Protein AF-A0A0B8NVJ1-F1 (afdb_monomer)

Secondary structure (DSSP, 8-state):
-BS-THHHHHHHHHHHHHHBTTHHHHHHH-PPP-BPTTHHHHHHHHHHHHHHHHHHTT-BTT----EEEEE--SSSPPEEEEES--SS-HHHHHHHHHHHHSSHHHHHHHHTSPPS---

Nearest PDB structures (foldseek):
  2imh-assembly3_B  TM=8.713E-01  e=1.378E-04  Ruegeria pomeroyi
  2imh-assembly3_A  TM=9.256E-01  e=5.504E-04  Ruegeria pomeroyi
  3r0a-assembly1_A  TM=1.999E-01  e=4.472E+00  Methanosarcina mazei

Radius of gyration: 16.22 Å; Cα contacts (8 Å, |Δi|>4): 149; chains: 1; bounding box: 43×33×41 Å

Sequence (119 aa):
MLATPEVLSAFYNHFVKATTDNADEVIENGEQPSFVEGYEDTLPHSLIDALEAALSSGGDKRGTYSASLRIEYPNKAPIDIRVDWSEDQVIQDLRKVLSKVEGESFQSFLSGVPTSLKG

Organism: NCBI:txid1481914

InterPro domains:
  IPR010430 Protein of unknown function DUF1028 [PF06267] (3-90)
  IPR029055 Nucleophile aminohydrolases, N-terminal [G3DSA:3.60.20.10] (1-118)
  IPR029055 Nucleophile aminohydrolases, N-terminal [SSF56235] (1-115)

pLDDT: mean 91.96, std 9.77, range [42.81, 98.56]

Mean predicted aligned error: 4.57 Å

Foldseek 3Di:
DQPDPVLVVLLQLQLLVQFAPCSVCCSPVVDDGHGDPPVVVCVVVSNLVSNVSSVVVPGDPVDDFKDWDWADDPPFDIDTFIDHGDDHCRSVVRVVRVCVCVDPVNVVVRVPDDDPPPD

Solvent-accessible surface area (backbone atoms only — not comparable to full-atom values): 6853 Å² total; per-residue (Å²): 104,68,55,45,75,57,18,57,52,34,22,50,54,44,34,39,56,70,33,27,78,47,31,65,51,28,72,76,71,66,46,84,79,46,65,41,90,68,38,77,81,45,39,71,56,44,51,51,53,10,52,49,41,11,44,76,52,48,26,38,68,85,61,60,37,53,47,74,50,76,46,85,51,98,87,55,84,62,49,77,48,74,34,87,70,34,82,91,47,35,64,61,52,42,52,53,51,49,55,51,55,72,29,67,73,43,44,57,50,55,75,72,48,93,63,92,72,74,128

Structure (mmCIF, N/CA/C/O backbone):
data_AF-A0A0B8NVJ1-F1
#
_entry.id   AF-A0A0B8NVJ1-F1
#
loop_
_atom_site.group_PDB
_atom_site.id
_atom_site.type_symbol
_atom_site.label_atom_id
_atom_site.label_alt_id
_atom_site.label_comp_id
_atom_site.label_asym_id
_atom_site.label_entity_id
_atom_site.label_seq_id
_atom_site.pdbx_PDB_ins_code
_atom_site.Cartn_x
_atom_site.Cartn_y
_atom_site.Cartn_z
_atom_site.occupancy
_atom_site.B_iso_or_equiv
_atom_site.auth_seq_id
_atom_site.auth_comp_id
_atom_site.auth_asym_id
_atom_site.auth_atom_id
_atom_site.pdbx_PDB_model_num
ATOM 1 N N . MET A 1 1 ? -6.606 13.230 12.604 1.00 70.50 1 MET A N 1
ATOM 2 C CA . MET A 1 1 ? -7.043 12.588 13.869 1.00 70.50 1 MET A CA 1
ATOM 3 C C . MET A 1 1 ? -7.887 11.399 13.452 1.00 70.50 1 MET A C 1
ATOM 5 O O . MET A 1 1 ? -8.883 11.626 12.776 1.00 70.50 1 MET A O 1
ATOM 9 N N . LEU A 1 2 ? -7.476 10.168 13.781 1.00 82.88 2 LEU A N 1
ATOM 10 C CA . LEU A 1 2 ? -8.189 8.965 13.327 1.00 82.88 2 LEU A CA 1
ATOM 11 C C . LEU A 1 2 ? -9.636 8.962 13.826 1.00 82.88 2 LEU A C 1
ATOM 13 O O . LEU A 1 2 ? -9.902 9.406 14.950 1.00 82.88 2 LEU A O 1
ATOM 17 N N . ALA A 1 3 ? -10.552 8.483 12.982 1.00 82.38 3 ALA A N 1
ATOM 18 C CA . ALA A 1 3 ? -11.967 8.331 13.306 1.00 82.38 3 ALA A CA 1
ATOM 19 C C . ALA A 1 3 ? -12.148 7.492 14.566 1.00 82.38 3 ALA A C 1
ATOM 21 O O . ALA A 1 3 ? -12.785 7.942 15.526 1.00 82.38 3 ALA A O 1
ATOM 22 N N . THR A 1 4 ? -11.504 6.332 14.578 1.00 88.69 4 THR A N 1
ATOM 23 C CA . THR A 1 4 ? -11.620 5.340 15.636 1.00 88.69 4 THR A CA 1
ATOM 24 C C . THR A 1 4 ? -10.332 4.497 15.736 1.00 88.69 4 THR A C 1
ATOM 26 O O . THR A 1 4 ? -9.494 4.555 14.827 1.00 88.69 4 THR A O 1
ATOM 29 N N . PRO A 1 5 ? -10.126 3.730 16.825 1.00 88.25 5 PRO A N 1
ATOM 30 C CA . PRO A 1 5 ? -9.009 2.784 16.938 1.00 88.25 5 PRO A CA 1
ATOM 31 C C . PRO A 1 5 ? -9.010 1.701 15.847 1.00 88.25 5 PRO A C 1
ATOM 33 O O . PRO A 1 5 ? -7.942 1.264 15.418 1.00 88.25 5 PRO A O 1
ATOM 36 N N . GLU A 1 6 ? -10.190 1.321 15.351 1.00 93.38 6 GLU A N 1
ATOM 37 C CA . GLU A 1 6 ? -10.369 0.295 14.317 1.00 93.38 6 GLU A CA 1
ATOM 38 C C . GLU A 1 6 ? -9.683 0.670 13.000 1.00 93.38 6 GLU A C 1
ATOM 40 O O . GLU A 1 6 ? -9.299 -0.222 12.255 1.00 93.38 6 GLU A O 1
ATOM 45 N N . VAL A 1 7 ? -9.450 1.961 12.733 1.00 93.94 7 VAL A N 1
ATOM 46 C CA . VAL A 1 7 ? -8.689 2.418 11.557 1.00 93.94 7 VAL A CA 1
ATOM 47 C C . VAL A 1 7 ? -7.269 1.851 11.560 1.00 93.94 7 VAL A C 1
ATOM 49 O O . VAL A 1 7 ? -6.789 1.365 10.536 1.00 93.94 7 VAL A O 1
ATOM 52 N N . LEU A 1 8 ? -6.598 1.881 12.716 1.00 94.31 8 LEU A N 1
ATOM 53 C CA . LEU A 1 8 ? -5.239 1.357 12.838 1.00 94.31 8 LEU A CA 1
ATOM 54 C C . LEU A 1 8 ? -5.235 -0.172 12.785 1.00 94.31 8 LEU A C 1
ATOM 56 O O . LEU A 1 8 ? -4.390 -0.755 12.110 1.00 94.31 8 LEU A O 1
ATOM 60 N N . SER A 1 9 ? -6.197 -0.817 13.450 1.00 96.00 9 SER A N 1
ATOM 61 C CA . SER A 1 9 ? -6.342 -2.274 13.407 1.00 96.00 9 SER A CA 1
ATOM 62 C C . SER A 1 9 ? -6.652 -2.776 11.998 1.00 96.00 9 SER A C 1
ATOM 64 O O . SER A 1 9 ? -6.093 -3.782 11.584 1.00 96.00 9 SER A O 1
ATOM 66 N N . ALA A 1 10 ? -7.485 -2.073 11.229 1.00 97.56 10 ALA A N 1
ATOM 67 C CA . ALA A 1 10 ? -7.800 -2.433 9.851 1.00 97.56 10 ALA A CA 1
ATOM 68 C C . ALA A 1 10 ? -6.571 -2.338 8.943 1.00 97.56 10 ALA A C 1
ATOM 70 O O . ALA A 1 10 ? -6.299 -3.283 8.205 1.00 97.56 10 ALA A O 1
ATOM 71 N N . PHE A 1 11 ? -5.795 -1.252 9.056 1.00 97.69 11 PHE A N 1
ATOM 72 C CA . PHE A 1 11 ? -4.519 -1.118 8.352 1.00 97.69 11 PHE A CA 1
ATOM 73 C C . PHE A 1 11 ? -3.577 -2.282 8.686 1.00 97.69 11 PHE A C 1
ATOM 75 O O . PHE A 1 11 ? -3.114 -3.001 7.801 1.00 97.69 11 PHE A O 1
ATOM 82 N N . TYR A 1 12 ? -3.314 -2.473 9.980 1.00 97.56 12 TYR A N 1
ATOM 83 C CA . TYR A 1 12 ? -2.356 -3.454 10.476 1.00 97.56 12 TYR A CA 1
ATOM 84 C C . TYR A 1 12 ? -2.753 -4.883 10.095 1.00 97.56 12 TYR A C 1
ATOM 86 O O . TYR A 1 12 ? -1.953 -5.604 9.504 1.00 97.56 12 TYR A O 1
ATOM 94 N N . ASN A 1 13 ? -4.004 -5.267 10.354 1.00 98.00 13 ASN A N 1
ATOM 95 C CA . ASN A 1 13 ? -4.496 -6.612 10.072 1.00 98.00 13 ASN A CA 1
ATOM 96 C C . ASN A 1 13 ? -4.459 -6.922 8.577 1.00 98.00 13 ASN A C 1
ATOM 98 O O . ASN A 1 13 ? -4.120 -8.040 8.200 1.00 98.00 13 ASN A O 1
ATOM 102 N N . HIS A 1 14 ? -4.812 -5.955 7.725 1.00 98.38 14 HIS A N 1
ATOM 103 C CA . HIS A 1 14 ? -4.778 -6.156 6.281 1.00 98.38 14 HIS A CA 1
ATOM 104 C C . HIS A 1 14 ? -3.341 -6.348 5.785 1.00 98.38 14 HIS A C 1
ATOM 106 O O . HIS A 1 14 ? -3.070 -7.285 5.038 1.00 98.38 14 HIS A O 1
ATOM 112 N N . PHE A 1 15 ? -2.409 -5.513 6.254 1.00 98.31 15 PHE A N 1
ATOM 113 C CA . PHE A 1 15 ? -1.002 -5.609 5.879 1.00 98.31 15 PHE A CA 1
ATOM 114 C C . PHE A 1 15 ? -0.366 -6.932 6.325 1.00 98.31 15 PHE A C 1
ATOM 116 O O . PHE A 1 15 ? 0.259 -7.614 5.515 1.00 98.31 15 PHE A O 1
ATOM 123 N N . VAL A 1 16 ? -0.548 -7.319 7.591 1.00 98.19 16 VAL A N 1
ATOM 124 C CA . VAL A 1 16 ? 0.017 -8.564 8.134 1.00 98.19 16 VAL A CA 1
ATOM 125 C C . VAL A 1 16 ? -0.543 -9.774 7.384 1.00 98.19 16 VAL A C 1
ATOM 127 O O . VAL A 1 16 ? 0.222 -10.571 6.852 1.00 98.19 16 VAL A O 1
ATOM 130 N N . LYS A 1 17 ? -1.869 -9.861 7.213 1.00 98.19 17 LYS A N 1
ATOM 131 C CA . LYS A 1 17 ? -2.500 -10.968 6.470 1.00 98.19 17 LYS A CA 1
ATOM 132 C C . LYS A 1 17 ? -2.044 -11.077 5.019 1.00 98.19 17 LYS A C 1
ATOM 134 O O . LYS A 1 17 ? -2.015 -12.177 4.484 1.00 98.19 17 LYS A O 1
ATOM 139 N N . ALA A 1 18 ? -1.714 -9.957 4.382 1.00 97.81 18 ALA A N 1
ATOM 140 C CA . ALA A 1 18 ? -1.247 -9.951 3.003 1.00 97.81 18 ALA A CA 1
ATOM 141 C C . ALA A 1 18 ? 0.235 -10.333 2.856 1.00 97.81 18 ALA A C 1
ATOM 143 O O . ALA A 1 18 ? 0.654 -10.670 1.753 1.00 97.81 18 ALA A O 1
ATOM 144 N N . THR A 1 19 ? 1.035 -10.234 3.923 1.00 98.25 19 THR A N 1
ATOM 145 C CA . THR A 1 19 ? 2.503 -10.296 3.816 1.00 98.25 19 THR A CA 1
ATOM 146 C C . THR A 1 19 ? 3.157 -11.386 4.652 1.00 98.25 19 THR A C 1
ATOM 148 O O . THR A 1 19 ? 4.342 -11.631 4.448 1.00 98.25 19 THR A O 1
ATOM 151 N N . THR A 1 20 ? 2.439 -12.062 5.555 1.00 98.31 20 THR A N 1
ATOM 152 C CA . THR A 1 20 ? 3.024 -13.055 6.476 1.00 98.31 20 THR A CA 1
ATOM 153 C C . THR A 1 20 ? 2.306 -14.402 6.461 1.00 98.31 20 THR A C 1
ATOM 155 O O . THR A 1 20 ? 1.082 -14.435 6.350 1.00 98.31 20 THR A O 1
ATOM 158 N N . ASP A 1 21 ? 3.048 -15.487 6.691 1.00 97.94 21 ASP A N 1
ATOM 159 C CA . ASP A 1 21 ? 2.508 -16.851 6.833 1.00 97.94 21 ASP A CA 1
ATOM 160 C C . ASP A 1 21 ? 1.895 -17.127 8.221 1.00 97.94 21 ASP A C 1
ATOM 162 O O . ASP A 1 21 ? 1.046 -18.004 8.354 1.00 97.94 21 ASP A O 1
ATOM 166 N N . ASN A 1 22 ? 2.301 -16.380 9.254 1.00 97.94 22 ASN A N 1
ATOM 167 C CA . ASN A 1 22 ? 1.838 -16.515 10.646 1.00 97.94 22 ASN A CA 1
ATOM 168 C C . ASN A 1 22 ? 0.976 -15.318 11.087 1.00 97.94 22 ASN A C 1
ATOM 170 O O . ASN A 1 22 ? 1.156 -14.743 12.163 1.00 97.94 22 ASN A O 1
ATOM 174 N N . ALA A 1 23 ? 0.086 -14.870 10.200 1.00 97.94 23 ALA A N 1
ATOM 175 C CA . ALA A 1 23 ? -0.647 -13.623 10.385 1.00 97.94 23 ALA A CA 1
ATOM 176 C C . ALA A 1 23 ? -1.514 -13.610 11.652 1.00 97.94 23 ALA A C 1
ATOM 178 O O . ALA A 1 23 ? -1.577 -12.590 12.339 1.00 97.94 23 ALA A O 1
ATOM 179 N N . ASP A 1 24 ? -2.178 -14.725 11.958 1.00 97.69 24 ASP A N 1
ATOM 180 C CA . ASP A 1 24 ? -3.070 -14.816 13.112 1.00 97.69 24 ASP A CA 1
ATOM 181 C C . ASP A 1 24 ? -2.263 -14.761 14.419 1.00 97.69 24 ASP A C 1
ATOM 183 O O . ASP A 1 24 ? -2.605 -13.994 15.318 1.00 97.69 24 ASP A O 1
ATOM 187 N N . GLU A 1 25 ? -1.120 -15.446 14.497 1.00 98.12 25 GLU A N 1
ATOM 188 C CA . GLU A 1 25 ? -0.221 -15.390 15.654 1.00 98.12 25 GLU A CA 1
ATOM 189 C C . GLU A 1 25 ? 0.370 -13.989 15.861 1.00 98.12 25 GLU A C 1
ATOM 191 O O . GLU A 1 25 ? 0.478 -13.505 16.992 1.00 98.12 25 GLU A O 1
ATOM 196 N N . VAL A 1 26 ? 0.720 -13.299 14.776 1.00 97.88 26 VAL A N 1
ATOM 197 C CA . VAL A 1 26 ? 1.209 -11.915 14.830 1.00 97.88 26 VAL A CA 1
ATOM 198 C C . VAL A 1 26 ? 0.122 -10.977 15.358 1.00 97.88 26 VAL A C 1
ATOM 200 O O . VAL A 1 26 ? 0.391 -10.162 16.241 1.00 97.88 26 VAL A O 1
ATOM 203 N N . ILE A 1 27 ? -1.108 -11.101 14.854 1.00 97.12 27 ILE A N 1
ATOM 204 C CA . ILE A 1 27 ? -2.225 -10.219 15.216 1.00 97.12 27 ILE A CA 1
ATOM 205 C C . ILE A 1 27 ? -2.712 -10.475 16.646 1.00 97.12 27 ILE A C 1
ATOM 207 O O . ILE A 1 27 ? -2.984 -9.522 17.378 1.00 97.12 27 ILE A O 1
ATOM 211 N N . GLU A 1 28 ? -2.846 -11.737 17.045 1.00 96.62 28 GLU A N 1
ATOM 212 C CA . GLU A 1 28 ? -3.446 -12.116 18.328 1.00 96.62 28 GLU A CA 1
ATOM 213 C C . GLU A 1 28 ? -2.430 -12.112 19.473 1.00 96.62 28 GLU A C 1
ATOM 215 O O . GLU A 1 28 ? -2.748 -11.673 20.581 1.00 96.62 28 GLU A O 1
ATOM 220 N N . ASN A 1 29 ? -1.201 -12.563 19.203 1.00 96.31 29 ASN A N 1
ATOM 221 C CA . ASN A 1 29 ? -0.193 -12.822 20.233 1.00 96.31 29 ASN A CA 1
ATOM 222 C C . ASN A 1 2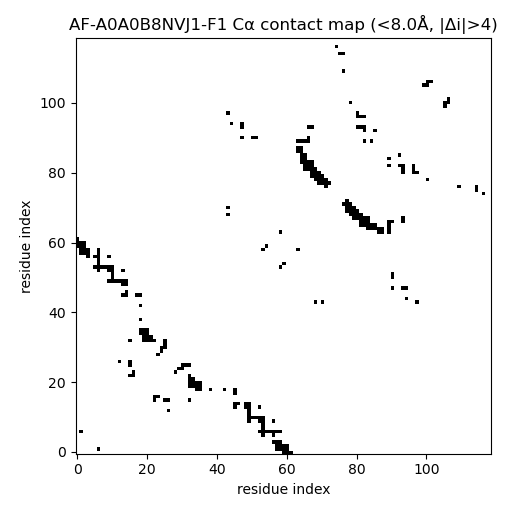9 ? 1.010 -11.868 20.161 1.00 96.31 29 ASN A C 1
ATOM 224 O O . ASN A 1 29 ? 1.854 -11.886 21.059 1.00 96.31 29 ASN A O 1
ATOM 228 N N . GLY A 1 30 ? 1.097 -11.018 19.131 1.00 94.31 30 GLY A N 1
ATOM 229 C CA . GLY A 1 30 ? 2.218 -10.092 18.950 1.00 94.31 30 GLY A CA 1
ATOM 230 C C . GLY A 1 30 ? 3.533 -10.798 18.616 1.00 94.31 30 GLY A C 1
ATOM 231 O O . GLY A 1 30 ? 4.604 -10.304 18.977 1.00 94.31 30 GLY A O 1
ATOM 232 N N . GLU A 1 31 ? 3.460 -11.969 17.979 1.00 97.62 31 GLU A N 1
ATOM 233 C CA . GLU A 1 31 ? 4.641 -12.713 17.547 1.00 97.62 31 GLU A CA 1
ATOM 234 C C . GLU A 1 31 ? 5.435 -11.974 16.460 1.00 97.62 31 GLU A C 1
ATOM 236 O O . GLU A 1 31 ? 4.969 -11.024 15.825 1.00 97.62 31 GLU A O 1
ATOM 241 N N . GLN A 1 32 ? 6.676 -12.414 16.240 1.00 97.38 32 GLN A N 1
ATOM 242 C CA . GLN A 1 32 ? 7.493 -11.881 15.159 1.00 97.38 32 GLN A CA 1
ATOM 243 C C . GLN A 1 32 ? 6.895 -12.295 13.799 1.00 97.38 32 GLN A C 1
ATOM 245 O O . GLN A 1 32 ? 6.628 -13.481 13.597 1.00 97.38 32 GLN A O 1
ATOM 250 N N . PRO A 1 33 ? 6.715 -11.360 12.847 1.00 97.31 33 PRO A N 1
ATOM 251 C CA . PRO A 1 33 ? 6.189 -11.690 11.527 1.00 97.31 33 PRO A CA 1
ATOM 252 C C . PRO A 1 33 ? 7.168 -12.553 10.725 1.00 97.31 33 PRO A C 1
ATOM 254 O O . PRO A 1 33 ? 8.347 -12.216 10.589 1.00 97.31 33 PRO A O 1
ATOM 257 N N . SER A 1 34 ? 6.654 -13.648 10.168 1.00 97.94 34 SER A N 1
ATOM 258 C CA . SER A 1 34 ? 7.303 -14.484 9.161 1.00 97.94 34 SER A CA 1
ATOM 259 C C . SER A 1 34 ? 6.755 -14.084 7.798 1.00 97.94 34 SER A C 1
ATOM 261 O O . SER A 1 34 ? 5.655 -14.491 7.428 1.00 97.94 34 SER A O 1
ATOM 263 N N . PHE A 1 35 ? 7.490 -13.237 7.078 1.00 97.31 35 PHE A N 1
ATOM 264 C CA . PHE A 1 35 ? 7.062 -12.744 5.772 1.00 97.31 35 PHE A CA 1
ATOM 265 C C . PHE A 1 35 ? 7.073 -13.851 4.714 1.00 97.31 35 PHE A C 1
ATOM 267 O O . PHE A 1 35 ? 8.005 -14.656 4.672 1.00 97.31 35 PHE A O 1
ATOM 274 N N . VAL A 1 36 ? 6.052 -13.857 3.857 1.00 96.94 36 VAL A N 1
ATOM 275 C CA . VAL A 1 36 ? 5.954 -14.767 2.709 1.00 96.94 36 VAL A CA 1
ATOM 276 C C . VAL A 1 36 ? 7.071 -14.439 1.720 1.00 96.94 36 VAL A C 1
ATOM 278 O O . VAL A 1 36 ? 7.393 -13.271 1.495 1.00 96.94 36 VAL A O 1
ATOM 281 N N . GLU A 1 37 ? 7.661 -15.458 1.100 1.00 96.00 37 GLU A N 1
ATOM 282 C CA . GLU A 1 37 ? 8.667 -15.261 0.056 1.00 96.00 37 GLU A CA 1
ATOM 283 C C . GLU A 1 37 ? 8.113 -14.401 -1.096 1.00 96.00 37 GLU A C 1
ATOM 285 O O . GLU A 1 37 ? 7.038 -14.673 -1.632 1.00 96.00 37 GLU A O 1
ATOM 290 N N . GLY A 1 38 ? 8.851 -13.356 -1.483 1.00 94.25 38 GLY A N 1
ATOM 291 C CA . GLY A 1 38 ? 8.472 -12.462 -2.581 1.00 94.25 38 GLY A CA 1
ATOM 292 C C . GLY A 1 38 ? 7.431 -11.400 -2.218 1.00 94.25 38 GLY A C 1
ATOM 293 O O . GLY A 1 38 ? 6.943 -10.708 -3.115 1.00 94.25 38 GLY A O 1
ATOM 294 N N . TYR A 1 39 ? 7.096 -11.217 -0.933 1.00 95.19 39 TYR A N 1
ATOM 295 C CA . TYR A 1 39 ? 6.175 -10.155 -0.503 1.00 95.19 39 TYR A CA 1
ATOM 296 C C . TYR A 1 39 ? 6.630 -8.754 -0.955 1.00 95.19 39 TYR A C 1
ATOM 298 O O . TYR A 1 39 ? 5.803 -7.856 -1.116 1.00 95.19 39 TYR A O 1
ATOM 306 N N . GLU A 1 40 ? 7.932 -8.547 -1.179 1.00 93.38 40 GLU A N 1
ATOM 307 C CA . GLU A 1 40 ? 8.514 -7.285 -1.637 1.00 93.38 40 GLU A CA 1
ATOM 308 C C . GLU A 1 40 ? 8.048 -6.881 -3.041 1.00 93.38 40 GLU A C 1
ATOM 310 O O . GLU A 1 40 ? 7.998 -5.685 -3.348 1.00 93.38 40 GLU A O 1
ATOM 315 N N . ASP A 1 41 ? 7.688 -7.848 -3.887 1.00 92.31 41 ASP A N 1
ATOM 316 C CA . ASP A 1 41 ? 7.194 -7.588 -5.24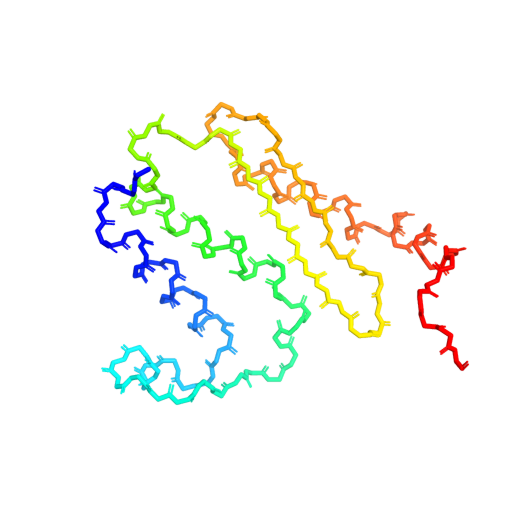2 1.00 92.31 41 ASP A CA 1
ATOM 317 C C . ASP A 1 41 ? 5.749 -7.077 -5.229 1.00 92.31 41 ASP A C 1
ATOM 319 O O . ASP A 1 41 ? 5.355 -6.284 -6.086 1.00 92.31 41 ASP A O 1
ATOM 323 N N . THR A 1 42 ? 4.969 -7.463 -4.217 1.00 95.19 42 THR A N 1
ATOM 324 C CA . THR A 1 42 ? 3.592 -6.994 -4.014 1.00 95.19 42 THR A CA 1
ATOM 325 C C . THR A 1 42 ? 3.483 -5.889 -2.968 1.00 95.19 42 THR A C 1
ATOM 327 O O . THR A 1 42 ? 2.414 -5.300 -2.821 1.00 95.19 42 THR A O 1
ATOM 330 N N . LEU A 1 43 ? 4.575 -5.549 -2.275 1.00 96.44 43 LEU A N 1
ATOM 331 C CA . LEU A 1 43 ? 4.593 -4.605 -1.156 1.00 96.44 43 LEU A CA 1
ATOM 332 C C . LEU A 1 43 ? 3.906 -3.258 -1.451 1.00 96.44 43 LEU A C 1
ATOM 334 O O . LEU A 1 43 ? 3.127 -2.811 -0.603 1.00 96.44 43 LEU A O 1
ATOM 338 N N . PRO A 1 44 ? 4.112 -2.602 -2.617 1.00 97.44 44 PRO A N 1
ATOM 339 C CA . PRO A 1 44 ? 3.408 -1.359 -2.926 1.00 97.44 44 PRO A CA 1
ATOM 340 C C . PRO A 1 44 ? 1.890 -1.536 -2.957 1.00 97.44 44 PRO A C 1
ATOM 342 O O . PRO A 1 44 ? 1.160 -0.707 -2.418 1.00 97.44 44 PRO A O 1
ATOM 345 N N . HIS A 1 45 ? 1.421 -2.639 -3.538 1.00 98.25 45 HIS A N 1
ATOM 346 C CA . HIS A 1 45 ? 0.005 -2.966 -3.633 1.00 98.25 45 HIS A CA 1
ATOM 347 C C . HIS A 1 45 ? -0.574 -3.299 -2.259 1.00 98.25 45 HIS A C 1
ATOM 349 O O . HIS A 1 45 ? -1.552 -2.675 -1.860 1.00 98.25 45 HIS A O 1
ATOM 355 N N . SER A 1 46 ? 0.082 -4.176 -1.492 1.00 98.25 46 SER A N 1
ATOM 356 C CA . SER A 1 46 ? -0.358 -4.565 -0.146 1.00 98.25 46 SER A CA 1
ATOM 357 C C . SER A 1 46 ? -0.464 -3.367 0.805 1.00 98.25 46 SER A C 1
ATOM 359 O O . SER A 1 46 ? -1.382 -3.299 1.621 1.00 98.25 46 SER A O 1
ATOM 361 N N . LEU A 1 47 ? 0.441 -2.387 0.692 1.00 98.50 47 LEU A N 1
ATOM 362 C CA . LEU A 1 47 ? 0.367 -1.149 1.472 1.00 98.50 47 LEU A CA 1
ATOM 363 C C . LEU A 1 47 ? -0.806 -0.260 1.046 1.00 98.50 47 LEU A C 1
ATOM 365 O O . LEU A 1 47 ? -1.476 0.305 1.910 1.00 98.50 47 LEU A O 1
ATOM 369 N N . ILE A 1 48 ? -1.084 -0.137 -0.256 1.00 98.44 48 ILE A N 1
ATOM 370 C CA . ILE A 1 48 ? -2.252 0.619 -0.732 1.00 98.44 48 ILE A CA 1
ATOM 371 C C . ILE A 1 48 ? -3.556 -0.075 -0.315 1.00 98.44 48 ILE A C 1
ATOM 373 O O . ILE A 1 48 ? -4.477 0.607 0.131 1.00 98.44 48 ILE A O 1
ATOM 377 N N . ASP A 1 49 ? -3.625 -1.405 -0.389 1.00 98.56 49 ASP A N 1
ATOM 378 C CA . ASP A 1 49 ? -4.786 -2.182 0.062 1.00 98.56 49 ASP A CA 1
ATOM 379 C C . ASP A 1 49 ? -5.024 -1.992 1.573 1.00 98.56 49 ASP A C 1
ATOM 381 O O . ASP A 1 49 ? -6.153 -1.766 2.015 1.00 98.56 49 ASP A O 1
ATOM 385 N N . ALA A 1 50 ? -3.955 -1.971 2.375 1.00 98.25 50 ALA A N 1
ATOM 386 C CA . ALA A 1 50 ? -4.041 -1.677 3.804 1.00 98.25 50 ALA A CA 1
ATOM 387 C C . ALA A 1 50 ? -4.512 -0.239 4.091 1.00 98.25 50 ALA A C 1
ATOM 389 O O . ALA A 1 50 ? -5.321 -0.023 5.000 1.00 98.25 50 ALA A O 1
ATOM 390 N N . LEU A 1 51 ? -4.056 0.753 3.316 1.00 97.19 51 LEU A N 1
ATOM 391 C CA . LEU A 1 51 ? -4.561 2.130 3.406 1.00 97.19 51 LEU A CA 1
ATOM 392 C C . LEU A 1 51 ? -6.057 2.200 3.069 1.00 97.19 51 LEU A C 1
ATOM 394 O O . LEU A 1 51 ? -6.811 2.880 3.765 1.00 97.19 51 LEU A O 1
ATOM 398 N N . GLU A 1 52 ? -6.501 1.480 2.041 1.00 97.38 52 GLU A N 1
ATOM 399 C CA . GLU A 1 52 ? -7.912 1.401 1.655 1.00 97.38 52 GLU A CA 1
ATOM 400 C C . GLU A 1 52 ? -8.776 0.777 2.756 1.00 97.38 52 GLU A C 1
ATOM 402 O O . GLU A 1 52 ? -9.844 1.309 3.083 1.00 97.38 52 GLU A O 1
ATOM 407 N N . ALA A 1 53 ? -8.296 -0.298 3.389 1.00 97.56 53 ALA A N 1
ATOM 408 C CA . ALA A 1 53 ? -8.959 -0.912 4.535 1.00 97.56 53 ALA A CA 1
ATOM 409 C C . ALA A 1 53 ? -9.098 0.079 5.704 1.00 97.56 53 ALA A C 1
ATOM 411 O O . ALA A 1 53 ? -10.179 0.221 6.277 1.00 97.56 53 ALA A O 1
ATOM 412 N N . ALA A 1 54 ? -8.037 0.831 6.007 1.00 95.75 54 ALA A N 1
ATOM 413 C CA . ALA A 1 54 ? -8.043 1.852 7.053 1.00 95.75 54 ALA A CA 1
ATOM 414 C C . ALA A 1 54 ? -9.068 2.969 6.783 1.00 95.75 54 ALA A C 1
ATOM 416 O O . ALA A 1 54 ? -9.821 3.368 7.678 1.00 95.75 54 ALA A O 1
ATOM 417 N N . LEU A 1 55 ? -9.128 3.468 5.542 1.00 94.00 55 LEU A N 1
ATOM 418 C CA . LEU A 1 55 ? -10.106 4.483 5.140 1.00 94.00 55 LEU A CA 1
ATOM 419 C C . LEU A 1 55 ? -11.539 3.951 5.210 1.00 94.00 55 LEU A C 1
ATOM 421 O O . LEU A 1 55 ? -12.424 4.652 5.699 1.00 94.00 55 LEU A O 1
ATOM 425 N N . SER A 1 56 ? -11.750 2.697 4.809 1.00 93.25 56 SER A N 1
ATOM 426 C CA . SER A 1 56 ? -13.054 2.026 4.884 1.00 93.25 56 SER A CA 1
ATOM 427 C C . SER A 1 56 ? -13.540 1.835 6.326 1.00 93.25 56 SER A C 1
ATOM 429 O O . SER A 1 56 ? -14.743 1.838 6.578 1.00 93.25 56 SER A O 1
ATOM 431 N N . SER A 1 57 ? -12.624 1.730 7.293 1.00 93.62 57 SER A N 1
ATOM 432 C CA . SER A 1 57 ? -12.934 1.702 8.732 1.00 93.62 57 SER A CA 1
ATOM 433 C C . SER A 1 57 ? -13.147 3.088 9.359 1.00 93.62 57 SER A C 1
ATOM 435 O O . SER A 1 57 ? -13.302 3.195 10.573 1.00 93.62 57 SER A O 1
ATOM 437 N N . GLY A 1 58 ? -13.178 4.151 8.552 1.00 89.94 58 GLY A N 1
ATOM 438 C CA . GLY A 1 58 ? -13.520 5.513 8.971 1.00 89.94 58 GLY A CA 1
ATOM 439 C C . GLY A 1 58 ? -12.426 6.549 8.711 1.00 89.94 58 GLY A C 1
ATOM 440 O O . GLY A 1 58 ? -12.723 7.741 8.714 1.00 8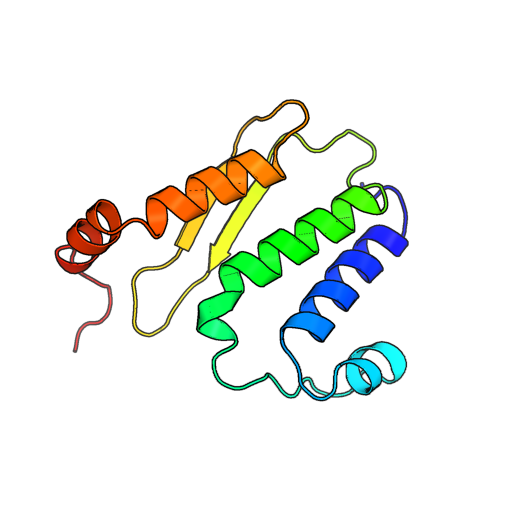9.94 58 GLY A O 1
ATOM 441 N N . GLY A 1 59 ? -11.181 6.124 8.466 1.00 88.12 59 GLY A N 1
ATOM 442 C CA . GLY A 1 59 ? -10.087 7.004 8.047 1.00 88.12 59 GLY A CA 1
ATOM 443 C C . GLY A 1 59 ? -9.793 8.184 8.988 1.00 88.12 59 GLY A C 1
ATOM 444 O O . GLY A 1 59 ? -9.846 8.067 10.218 1.00 88.12 59 GLY A O 1
ATOM 445 N N . ASP A 1 60 ? -9.432 9.336 8.408 1.00 86.00 60 ASP A N 1
ATOM 446 C CA . ASP A 1 60 ? -9.305 10.597 9.148 1.00 86.00 60 ASP A CA 1
ATOM 447 C C . ASP A 1 60 ? -10.676 11.270 9.303 1.00 86.00 60 ASP A C 1
ATOM 449 O O . ASP A 1 60 ? -11.421 11.429 8.336 1.00 86.00 60 ASP A O 1
ATOM 453 N N . LYS A 1 61 ? -10.981 11.755 10.514 1.00 82.50 61 LYS A N 1
ATOM 454 C CA . LYS A 1 61 ? -12.240 12.458 10.836 1.00 82.50 61 LYS A CA 1
ATOM 455 C C . LYS A 1 61 ? -12.544 13.658 9.937 1.00 82.50 61 LYS A C 1
ATOM 457 O O . LYS A 1 61 ? -13.684 14.109 9.904 1.00 82.50 61 LYS A O 1
ATOM 462 N N . ARG A 1 62 ? -11.533 14.232 9.287 1.00 84.38 62 ARG A N 1
ATOM 463 C CA . ARG A 1 62 ? -11.652 15.435 8.451 1.00 84.38 62 ARG A CA 1
ATOM 464 C C . ARG A 1 62 ? -11.841 15.125 6.963 1.00 84.38 62 ARG A C 1
ATOM 466 O O . ARG A 1 62 ? -11.966 16.068 6.182 1.00 84.38 62 ARG A O 1
ATOM 473 N N . GLY A 1 63 ? -11.848 13.847 6.588 1.00 85.12 63 GLY A N 1
ATOM 474 C CA . GLY A 1 63 ? -11.707 13.403 5.206 1.00 85.12 63 GLY A CA 1
ATOM 475 C C . GLY A 1 63 ? -10.237 13.265 4.802 1.00 85.12 63 GLY A C 1
ATOM 476 O O . GLY A 1 63 ? -9.349 13.897 5.384 1.00 85.12 63 GLY A O 1
ATOM 477 N N . THR A 1 64 ? -9.991 12.425 3.801 1.00 89.75 64 THR A N 1
ATOM 478 C CA . THR A 1 64 ? -8.650 12.130 3.288 1.00 89.75 64 THR A CA 1
ATOM 479 C C . THR A 1 64 ? -8.546 12.622 1.854 1.00 89.75 64 THR A C 1
ATOM 481 O O . THR A 1 64 ? -9.071 11.990 0.947 1.00 89.75 64 THR A O 1
ATOM 484 N N . TYR A 1 65 ? -7.831 13.731 1.663 1.00 94.31 65 TYR A N 1
ATOM 485 C CA . TYR A 1 65 ? -7.662 14.365 0.350 1.00 94.31 65 TYR A CA 1
ATOM 486 C C . TYR A 1 65 ? -6.291 14.108 -0.273 1.00 94.31 65 TYR A C 1
ATOM 488 O O . TYR A 1 65 ? -6.058 14.446 -1.425 1.00 94.31 65 TYR A O 1
ATOM 496 N N . SER A 1 66 ? -5.351 13.549 0.485 1.00 95.31 66 SER A N 1
ATOM 497 C CA . SER A 1 66 ? -3.997 13.294 0.009 1.00 95.31 66 SER A CA 1
ATOM 498 C C . SER A 1 66 ? -3.475 11.961 0.517 1.00 95.31 66 SER A C 1
ATOM 500 O O . SER A 1 66 ? -3.882 11.471 1.573 1.00 95.31 66 SER A O 1
ATOM 502 N N . ALA A 1 67 ? -2.575 11.365 -0.257 1.00 96.75 67 ALA A N 1
ATOM 503 C CA . ALA A 1 67 ? -1.885 10.140 0.106 1.00 96.75 67 ALA A CA 1
ATOM 504 C C . ALA A 1 67 ? -0.485 10.122 -0.505 1.00 96.75 67 ALA A C 1
ATOM 506 O O . ALA A 1 67 ? -0.234 10.703 -1.561 1.00 96.75 67 ALA A O 1
ATOM 507 N N . SER A 1 68 ? 0.436 9.434 0.156 1.00 97.69 68 SER A N 1
ATOM 508 C CA . SER A 1 68 ? 1.794 9.238 -0.336 1.00 97.69 68 SER A CA 1
ATOM 509 C C . SER A 1 68 ? 2.299 7.864 0.059 1.00 97.69 68 SER A C 1
ATOM 511 O O . SER A 1 68 ? 2.014 7.405 1.165 1.00 97.69 68 SER A O 1
ATOM 513 N N . LEU A 1 69 ? 3.094 7.253 -0.810 1.00 97.88 69 LEU A N 1
ATOM 514 C CA . LEU A 1 69 ? 3.757 5.983 -0.560 1.00 97.88 69 LEU A CA 1
ATOM 515 C C . LEU A 1 69 ? 5.225 6.111 -0.958 1.00 97.88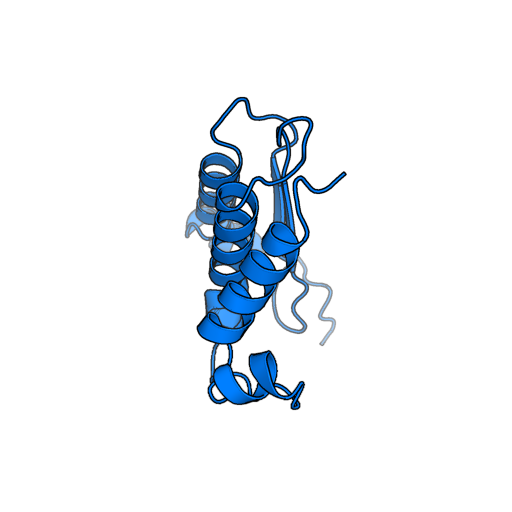 69 LEU A C 1
ATOM 517 O O . LEU A 1 69 ? 5.530 6.483 -2.091 1.00 97.88 69 LEU A O 1
ATOM 521 N N . ARG A 1 70 ? 6.115 5.772 -0.022 1.00 96.75 70 ARG A N 1
ATOM 522 C CA . ARG A 1 70 ? 7.554 5.707 -0.257 1.00 96.75 70 ARG A CA 1
ATOM 523 C C . ARG A 1 70 ? 8.091 4.344 0.156 1.00 96.75 70 ARG A C 1
ATOM 525 O O . ARG A 1 70 ? 7.880 3.930 1.293 1.00 96.75 70 ARG A O 1
ATOM 532 N N . ILE A 1 71 ? 8.783 3.673 -0.757 1.00 94.75 71 ILE A N 1
ATOM 533 C CA . ILE A 1 71 ? 9.414 2.372 -0.536 1.00 94.75 71 ILE A CA 1
ATOM 534 C C . ILE A 1 71 ? 10.844 2.444 -1.053 1.00 94.75 71 ILE A C 1
ATOM 536 O O . ILE A 1 71 ? 11.087 2.737 -2.225 1.00 94.75 71 ILE A O 1
ATOM 540 N N . GLU A 1 72 ? 11.780 2.168 -0.154 1.00 92.31 72 GLU A N 1
ATOM 541 C CA . GLU A 1 72 ? 13.202 2.090 -0.458 1.00 92.31 72 GLU A CA 1
ATOM 542 C C . GLU A 1 72 ? 13.580 0.644 -0.748 1.00 92.31 72 GLU A C 1
ATOM 544 O O . GLU A 1 72 ? 13.199 -0.265 -0.009 1.00 92.31 72 GLU A O 1
ATOM 549 N N . TYR A 1 73 ? 14.372 0.446 -1.796 1.00 87.12 73 TYR A N 1
ATOM 550 C CA . TYR A 1 73 ? 14.917 -0.858 -2.137 1.00 87.12 73 TYR A CA 1
ATOM 551 C C . TYR A 1 73 ? 16.441 -0.806 -2.111 1.00 87.12 73 TYR A C 1
ATOM 553 O O . TYR A 1 73 ? 17.032 0.186 -2.540 1.00 87.12 73 TYR A O 1
ATOM 561 N N . PRO A 1 74 ? 17.106 -1.885 -1.670 1.00 84.38 74 PRO A N 1
ATOM 562 C CA . PRO A 1 74 ? 18.558 -1.953 -1.723 1.00 84.38 74 PRO A CA 1
ATOM 563 C C . PRO A 1 74 ? 19.079 -2.101 -3.160 1.00 84.38 74 PRO A C 1
ATOM 565 O O . PRO A 1 74 ? 20.205 -1.706 -3.432 1.00 84.38 74 PRO A O 1
ATOM 568 N N . ASN A 1 75 ? 18.289 -2.676 -4.073 1.00 81.31 75 ASN A N 1
ATOM 569 C CA . ASN A 1 75 ? 18.737 -3.164 -5.383 1.00 81.31 75 ASN A CA 1
ATOM 570 C C . ASN A 1 75 ? 17.995 -2.562 -6.597 1.00 81.31 75 ASN A C 1
ATOM 572 O O . ASN A 1 75 ? 18.294 -2.942 -7.727 1.00 81.31 75 ASN A O 1
ATOM 576 N N . LYS A 1 76 ? 17.039 -1.644 -6.401 1.00 81.94 76 LYS A N 1
ATOM 577 C CA . LYS A 1 76 ? 16.303 -0.969 -7.487 1.00 81.94 76 LYS A CA 1
ATOM 578 C C . LYS A 1 76 ? 15.929 0.463 -7.107 1.00 81.94 76 LYS A C 1
ATOM 580 O O . LYS A 1 76 ? 16.076 0.861 -5.955 1.00 81.94 76 LYS A O 1
ATOM 585 N N . ALA A 1 77 ? 15.483 1.246 -8.090 1.00 85.06 77 ALA A N 1
ATOM 586 C CA . ALA A 1 77 ? 15.023 2.610 -7.850 1.00 85.06 77 ALA A CA 1
ATOM 587 C C . ALA A 1 77 ? 13.876 2.627 -6.815 1.00 85.06 77 ALA A C 1
ATOM 589 O O . ALA A 1 77 ? 13.026 1.729 -6.843 1.00 85.06 77 ALA A O 1
ATOM 590 N N . PRO A 1 78 ? 13.838 3.620 -5.909 1.00 90.19 78 PRO A N 1
ATOM 591 C CA . PRO A 1 78 ? 12.771 3.724 -4.926 1.00 90.19 78 PRO A CA 1
ATOM 592 C C . PRO A 1 78 ? 11.433 4.028 -5.601 1.00 90.19 78 PRO A C 1
ATOM 594 O O . PRO A 1 78 ? 11.373 4.679 -6.647 1.00 90.19 78 PRO A O 1
ATOM 597 N N . ILE A 1 79 ? 10.351 3.598 -4.959 1.00 92.94 79 ILE A N 1
ATOM 598 C CA . ILE A 1 79 ? 9.008 4.087 -5.274 1.00 92.94 79 ILE A CA 1
ATOM 599 C C . ILE A 1 79 ? 8.762 5.287 -4.369 1.00 92.94 79 ILE A C 1
ATOM 601 O O . ILE A 1 79 ? 8.829 5.152 -3.153 1.00 92.94 79 ILE A O 1
ATOM 605 N N . ASP A 1 80 ? 8.478 6.446 -4.953 1.00 95.38 80 ASP A N 1
ATOM 606 C CA . ASP A 1 80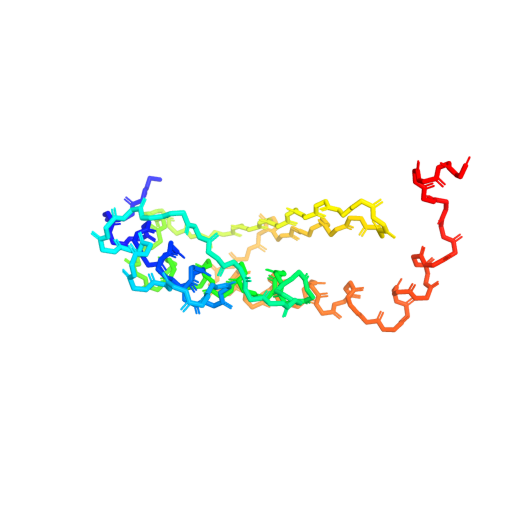 ? 8.046 7.651 -4.238 1.00 95.38 80 ASP A CA 1
ATOM 607 C C . ASP A 1 80 ? 6.898 8.280 -5.030 1.00 95.38 80 ASP A C 1
ATOM 609 O O . ASP A 1 80 ? 7.104 8.901 -6.077 1.00 95.38 80 ASP A O 1
ATOM 613 N N . ILE A 1 81 ? 5.669 8.021 -4.585 1.00 97.44 81 ILE A N 1
ATOM 614 C CA . ILE A 1 81 ? 4.445 8.452 -5.260 1.00 97.44 81 ILE A CA 1
ATOM 615 C C . ILE A 1 81 ? 3.559 9.241 -4.311 1.00 97.44 81 ILE A C 1
ATOM 617 O O . ILE A 1 81 ? 3.472 8.958 -3.113 1.00 97.44 81 ILE A O 1
ATOM 621 N N . ARG A 1 82 ? 2.885 10.250 -4.861 1.00 98.06 82 ARG A N 1
ATOM 622 C CA . ARG A 1 82 ? 2.065 11.188 -4.099 1.00 98.06 82 ARG A CA 1
ATOM 623 C C . ARG A 1 82 ? 0.827 11.586 -4.885 1.00 98.06 82 ARG A C 1
ATOM 625 O O . ARG A 1 82 ? 0.888 11.806 -6.093 1.00 98.06 82 ARG A O 1
ATOM 632 N N . VAL A 1 83 ? -0.271 11.726 -4.161 1.00 98.06 83 VAL A N 1
ATOM 633 C CA . VAL A 1 83 ? -1.494 12.408 -4.570 1.00 98.06 83 VAL A CA 1
ATOM 634 C C . VAL A 1 83 ? -1.668 13.546 -3.580 1.00 98.06 83 VAL A C 1
ATOM 636 O O . VAL A 1 83 ? -2.024 13.314 -2.428 1.00 98.06 83 VAL A O 1
ATOM 639 N N . ASP A 1 84 ? -1.352 14.770 -3.997 1.00 96.81 84 ASP A N 1
ATOM 640 C CA . ASP A 1 84 ? -1.411 15.927 -3.095 1.00 96.81 84 ASP A CA 1
ATOM 641 C C . ASP A 1 84 ? -2.847 16.465 -2.920 1.00 96.81 84 ASP A C 1
ATOM 643 O O . ASP A 1 84 ? -3.120 17.148 -1.934 1.00 96.81 84 ASP A O 1
ATOM 647 N N . TRP A 1 85 ? -3.765 16.141 -3.842 1.00 96.00 85 TRP A N 1
ATOM 648 C CA . TRP A 1 85 ? -5.194 16.447 -3.732 1.00 96.00 85 TRP A CA 1
ATOM 649 C C . TRP A 1 85 ? -6.061 15.473 -4.549 1.00 96.00 85 TRP A C 1
ATOM 651 O O . TRP A 1 85 ? -5.797 15.251 -5.731 1.00 96.00 85 TRP A O 1
ATOM 661 N N . SER A 1 86 ? -7.114 14.946 -3.932 1.00 95.62 86 SER A N 1
ATOM 662 C CA . SER A 1 86 ? -8.193 14.142 -4.512 1.00 95.62 86 SER A CA 1
ATOM 663 C C . SER A 1 86 ? -9.448 14.364 -3.672 1.00 95.62 86 SER A C 1
ATOM 665 O O . SER A 1 86 ? -9.332 14.515 -2.460 1.00 95.62 86 SER A O 1
ATOM 667 N N . GLU A 1 87 ? -10.628 14.428 -4.288 1.00 89.19 87 GLU A N 1
ATOM 668 C CA . GLU A 1 87 ? -11.870 14.694 -3.550 1.00 89.19 87 GLU A CA 1
ATOM 669 C C . GLU A 1 87 ? -12.328 13.449 -2.777 1.00 89.19 87 GLU A C 1
ATOM 671 O O . GLU A 1 87 ? -12.206 13.425 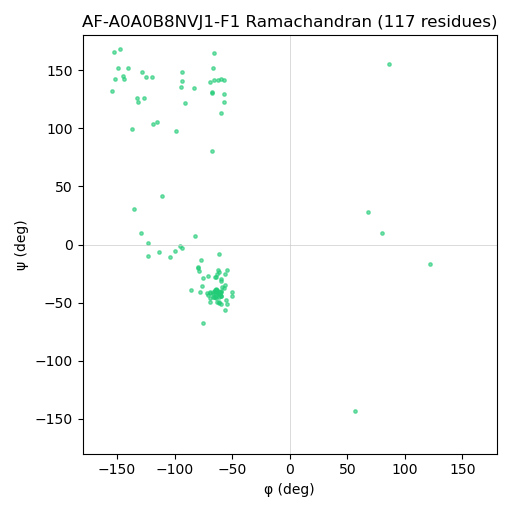-1.558 1.00 89.19 87 GLU A O 1
ATOM 676 N N . ASP A 1 88 ? -12.747 12.390 -3.478 1.00 86.94 88 ASP A N 1
ATOM 677 C CA . ASP A 1 88 ? -13.327 11.188 -2.849 1.00 86.94 88 ASP A CA 1
ATOM 678 C C . ASP A 1 88 ? -12.680 9.868 -3.322 1.00 86.94 88 ASP A C 1
ATOM 680 O O . ASP A 1 88 ? -13.187 8.782 -3.047 1.00 86.94 88 ASP A O 1
ATOM 684 N N . GLN A 1 89 ? -11.564 9.934 -4.058 1.00 94.38 89 GLN A N 1
ATOM 685 C CA . GLN A 1 89 ? -10.971 8.776 -4.749 1.00 94.38 89 GLN A CA 1
ATOM 686 C C . GLN A 1 89 ? -9.448 8.675 -4.579 1.00 94.38 89 GLN A C 1
ATOM 688 O O . GLN A 1 89 ? -8.731 8.179 -5.450 1.00 94.38 89 GLN A O 1
ATOM 693 N N . VAL A 1 90 ? 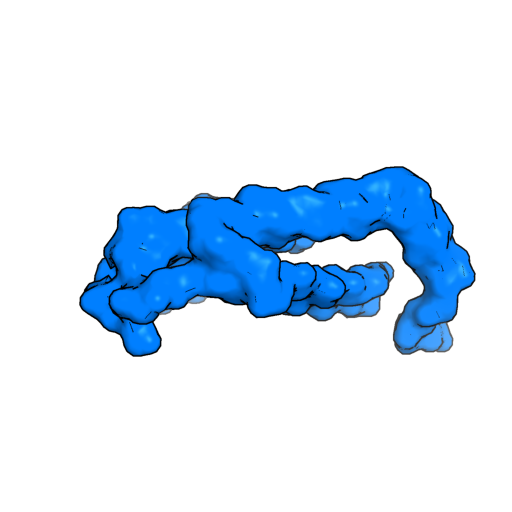-8.933 9.152 -3.442 1.00 96.06 90 VAL A N 1
ATOM 694 C CA . VAL A 1 90 ? -7.488 9.278 -3.187 1.00 96.06 90 VAL A CA 1
ATOM 695 C C . VAL A 1 90 ? -6.727 7.953 -3.337 1.00 96.06 90 VAL A C 1
ATOM 697 O O . VAL A 1 90 ? -5.603 7.943 -3.834 1.00 96.06 90 VAL A O 1
ATOM 700 N N . ILE A 1 91 ? -7.346 6.824 -2.973 1.00 97.31 91 ILE A N 1
ATOM 701 C CA . ILE A 1 91 ? -6.756 5.488 -3.138 1.00 97.31 91 ILE A CA 1
ATOM 702 C C . ILE A 1 91 ? -6.673 5.112 -4.615 1.00 97.31 91 ILE A C 1
ATOM 704 O O . ILE A 1 91 ? -5.631 4.650 -5.075 1.00 97.31 91 ILE A O 1
ATOM 708 N N . GLN A 1 92 ? -7.742 5.328 -5.381 1.00 97.81 92 GLN A N 1
ATOM 709 C CA . GLN A 1 92 ? -7.777 5.030 -6.811 1.00 97.81 92 GLN A CA 1
ATOM 710 C C . GLN A 1 92 ? -6.779 5.908 -7.573 1.00 97.81 92 GLN A C 1
ATOM 712 O O . GLN A 1 92 ? -6.082 5.417 -8.463 1.00 97.81 92 GLN A O 1
ATOM 717 N N . ASP A 1 93 ? -6.649 7.177 -7.188 1.00 98.12 93 ASP A N 1
ATOM 718 C CA . ASP A 1 93 ? -5.637 8.074 -7.742 1.00 98.12 93 ASP A CA 1
ATOM 719 C C . ASP A 1 93 ? -4.220 7.601 -7.394 1.00 98.12 93 ASP A C 1
ATOM 721 O O . ASP A 1 93 ? -3.354 7.574 -8.270 1.00 98.12 93 ASP A O 1
ATOM 725 N N . LEU A 1 94 ? -3.979 7.142 -6.161 1.00 98.31 94 LEU A N 1
ATOM 726 C CA . LEU A 1 94 ? -2.680 6.604 -5.755 1.00 98.31 94 LEU A CA 1
ATOM 727 C C . LEU A 1 94 ? -2.326 5.334 -6.545 1.00 98.31 94 LEU A C 1
ATOM 729 O O . LEU A 1 94 ? -1.213 5.234 -7.065 1.00 98.31 94 LEU A O 1
ATOM 733 N N . ARG A 1 95 ? -3.281 4.408 -6.726 1.00 98.38 95 ARG A N 1
ATOM 734 C CA . ARG A 1 95 ? -3.119 3.215 -7.584 1.00 98.38 95 ARG A CA 1
ATOM 735 C C . ARG A 1 95 ? -2.817 3.593 -9.029 1.00 98.38 95 ARG A C 1
ATOM 737 O O . ARG A 1 95 ? -1.975 2.969 -9.667 1.00 98.38 95 ARG A O 1
ATOM 744 N N . LYS A 1 96 ? -3.469 4.633 -9.549 1.00 98.06 96 LYS A N 1
ATOM 745 C CA . LYS A 1 96 ? -3.220 5.141 -10.902 1.00 98.06 96 LYS A CA 1
ATOM 746 C C . LYS A 1 96 ? -1.810 5.713 -11.044 1.00 98.06 96 LYS A C 1
ATOM 748 O O . LYS A 1 96 ? -1.193 5.517 -12.087 1.00 98.06 96 LYS A O 1
ATOM 753 N N . VAL A 1 97 ? -1.289 6.415 -10.036 1.00 97.75 97 VAL A N 1
ATOM 754 C CA . VAL A 1 97 ? 0.108 6.882 -10.053 1.00 97.75 97 VAL A CA 1
ATOM 755 C C . VAL A 1 97 ? 1.064 5.688 -9.992 1.00 97.75 97 VAL A C 1
ATOM 757 O O . VAL A 1 97 ? 1.977 5.620 -10.816 1.00 97.75 97 VAL A O 1
ATOM 760 N N . LEU A 1 98 ? 0.818 4.714 -9.106 1.00 97.69 98 LEU A N 1
ATOM 761 C CA . LEU A 1 98 ? 1.613 3.483 -9.024 1.00 97.69 98 LEU A CA 1
ATOM 762 C C . LEU A 1 98 ? 1.660 2.752 -10.375 1.00 97.69 98 LEU A C 1
ATOM 764 O O . LEU A 1 98 ? 2.744 2.471 -10.877 1.00 97.69 98 LEU A O 1
ATOM 768 N N . SER A 1 99 ? 0.516 2.570 -11.040 1.00 97.44 99 SER A N 1
ATOM 769 C CA . SER A 1 99 ? 0.460 1.881 -12.335 1.00 97.44 99 SER A CA 1
ATOM 770 C C . SER A 1 99 ? 1.231 2.612 -13.444 1.00 97.44 99 SER A C 1
ATOM 772 O O . SER A 1 99 ? 1.619 2.008 -14.441 1.00 97.44 99 SER A O 1
ATOM 774 N N . LYS A 1 100 ? 1.417 3.937 -13.335 1.00 96.38 100 LYS A N 1
ATOM 775 C CA . LYS A 1 100 ? 2.271 4.699 -14.262 1.00 96.38 100 LYS A CA 1
ATOM 776 C C . LYS A 1 100 ? 3.748 4.489 -13.971 1.00 96.38 100 LYS A C 1
ATOM 778 O O . LYS A 1 100 ? 4.521 4.426 -14.923 1.00 96.38 100 LYS A O 1
ATOM 783 N N . VAL A 1 101 ? 4.116 4.357 -12.698 1.00 93.62 101 VAL A N 1
ATOM 784 C CA . VAL A 1 101 ? 5.482 4.013 -12.288 1.00 93.62 101 VAL A CA 1
ATOM 785 C C . VAL A 1 101 ? 5.834 2.594 -12.733 1.00 93.62 101 VAL A C 1
ATOM 787 O O . VAL A 1 101 ? 6.914 2.376 -13.268 1.00 93.62 101 VAL A O 1
ATOM 790 N N . GLU A 1 102 ? 4.922 1.640 -12.583 1.00 93.56 102 GLU A N 1
ATOM 791 C CA . GLU A 1 102 ? 5.129 0.231 -12.956 1.00 93.56 102 GLU A CA 1
ATOM 792 C C . GLU A 1 102 ? 5.025 -0.031 -14.466 1.00 93.56 102 GLU A C 1
ATOM 794 O O . GLU A 1 102 ? 5.430 -1.086 -14.948 1.00 93.56 102 GLU A O 1
ATOM 799 N N . GLY A 1 103 ? 4.512 0.932 -15.235 1.00 94.88 103 GLY A N 1
ATOM 800 C CA . GLY A 1 103 ? 4.374 0.807 -16.680 1.00 94.88 103 GLY A CA 1
ATOM 801 C C . GLY A 1 103 ? 5.719 0.644 -17.397 1.00 94.88 103 GLY A C 1
ATOM 802 O O . GLY A 1 103 ? 6.696 1.328 -17.082 1.00 94.88 103 GLY A O 1
ATOM 803 N N . GLU A 1 104 ? 5.743 -0.201 -18.432 1.00 92.12 104 GLU A N 1
ATOM 804 C CA . GLU A 1 104 ? 6.957 -0.566 -19.183 1.00 92.12 104 GLU A CA 1
ATOM 805 C C . GLU A 1 104 ? 7.781 0.641 -19.648 1.00 92.12 104 GLU A C 1
ATOM 807 O O . GLU A 1 104 ? 9.007 0.634 -19.548 1.00 92.12 104 GLU A O 1
ATOM 812 N N . SER A 1 105 ? 7.127 1.705 -20.126 1.00 91.00 105 SER A N 1
ATOM 813 C CA . SER A 1 105 ? 7.818 2.910 -20.597 1.00 91.00 105 SER A CA 1
ATOM 814 C C . SER A 1 105 ? 8.575 3.626 -19.479 1.00 91.00 105 SER A C 1
ATOM 816 O O . SER A 1 105 ? 9.666 4.147 -19.706 1.00 91.00 105 SER A O 1
ATOM 818 N N . PHE A 1 106 ? 8.001 3.665 -18.273 1.00 90.69 106 PHE A N 1
ATOM 819 C CA . PHE A 1 106 ? 8.623 4.326 -17.131 1.00 90.69 106 PHE A CA 1
ATOM 820 C C . PHE A 1 106 ? 9.720 3.451 -16.527 1.00 90.69 106 PHE A C 1
ATOM 822 O O . PHE A 1 106 ? 10.807 3.951 -16.258 1.00 90.69 106 PHE A O 1
ATOM 829 N N . GLN A 1 107 ? 9.496 2.139 -16.422 1.00 90.81 107 GLN A N 1
ATOM 830 C CA . GLN A 1 107 ? 10.531 1.180 -16.018 1.00 90.81 107 GLN A CA 1
ATOM 831 C C . GLN A 1 107 ? 11.730 1.187 -16.980 1.00 90.81 107 GLN A C 1
ATOM 833 O O . GLN A 1 107 ? 12.879 1.213 -16.542 1.00 90.81 107 GLN A O 1
ATOM 838 N N . SER A 1 108 ? 11.479 1.269 -18.291 1.00 89.38 108 SER A N 1
ATOM 839 C CA . SER A 1 108 ? 12.535 1.406 -19.304 1.00 89.38 108 SER A CA 1
ATOM 840 C C . SER A 1 108 ? 13.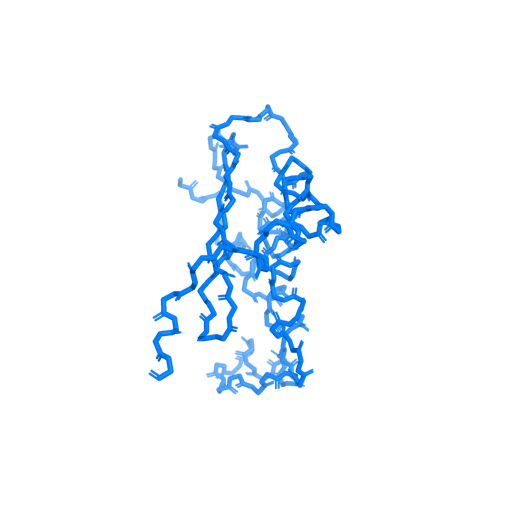345 2.685 -19.103 1.00 89.38 108 SER A C 1
ATOM 842 O O . SER A 1 108 ? 14.573 2.647 -19.141 1.00 89.38 108 SER A O 1
ATOM 844 N N . PHE A 1 109 ? 12.677 3.810 -18.828 1.00 87.88 109 PHE A N 1
ATOM 845 C CA . PHE A 1 109 ? 13.356 5.050 -18.460 1.00 87.88 109 PHE A CA 1
ATOM 846 C C . PHE A 1 109 ? 14.202 4.876 -17.191 1.00 87.88 109 PHE A C 1
ATOM 848 O O . PHE A 1 109 ? 15.392 5.178 -17.235 1.00 87.88 109 PHE A O 1
ATOM 855 N N . LEU A 1 110 ? 13.629 4.336 -16.105 1.00 84.88 110 LEU A N 1
ATOM 856 C CA . LEU A 1 110 ? 14.312 4.126 -14.822 1.00 84.88 110 LEU A CA 1
ATOM 857 C C . LEU A 1 110 ? 15.565 3.255 -14.955 1.00 84.88 110 LEU A C 1
ATOM 859 O O . LEU A 1 110 ? 16.576 3.554 -14.325 1.00 84.88 110 LEU A O 1
ATOM 863 N N . SER A 1 111 ? 15.529 2.232 -15.813 1.00 83.25 111 SER A N 1
ATOM 864 C CA . SER A 1 111 ? 16.687 1.366 -16.081 1.00 83.25 111 SER A CA 1
ATOM 865 C C . SER A 1 111 ? 17.884 2.107 -16.694 1.00 83.25 111 SER A C 1
ATOM 867 O O . SER A 1 111 ? 19.018 1.646 -16.587 1.00 83.25 111 SER A O 1
ATOM 869 N N . GLY A 1 112 ? 17.645 3.265 -17.320 1.00 81.69 112 GLY A N 1
ATOM 870 C CA . GLY A 1 112 ? 18.674 4.120 -17.909 1.00 81.69 112 GLY A CA 1
ATOM 871 C C . GLY A 1 112 ? 19.184 5.234 -16.990 1.00 81.69 112 GLY A C 1
ATOM 872 O O . GLY A 1 112 ? 20.080 5.978 -17.393 1.00 81.69 112 GLY A O 1
ATOM 873 N N . VAL A 1 113 ? 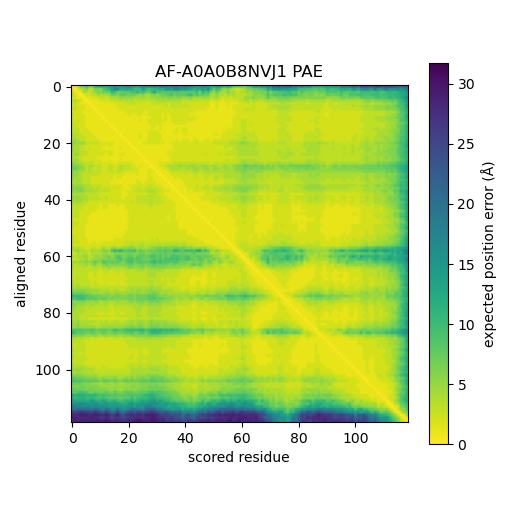18.629 5.391 -15.783 1.00 80.44 113 VAL A N 1
ATOM 874 C CA . VAL A 1 113 ? 19.015 6.455 -14.841 1.00 80.44 113 VAL A CA 1
ATOM 875 C C . VAL A 1 113 ? 20.092 5.934 -13.879 1.00 80.44 113 VAL A C 1
ATOM 877 O O . VAL A 1 113 ? 19.996 4.795 -13.425 1.00 80.44 113 VAL A O 1
ATOM 880 N N . PRO A 1 114 ? 21.115 6.736 -13.517 1.00 75.38 114 PRO A N 1
ATOM 881 C CA . PRO A 1 114 ? 22.098 6.326 -12.519 1.00 75.38 114 PRO A CA 1
ATOM 882 C C . PRO A 1 114 ? 21.440 5.972 -11.181 1.00 75.38 114 PRO A C 1
ATOM 884 O O . PRO A 1 114 ? 20.773 6.806 -10.569 1.00 75.38 114 PRO A O 1
ATOM 887 N N . THR A 1 115 ? 21.666 4.753 -10.702 1.00 69.50 115 THR A N 1
ATOM 888 C CA . THR A 1 115 ? 21.243 4.325 -9.365 1.00 69.50 115 THR A CA 1
ATOM 889 C C . THR A 1 115 ? 22.366 4.528 -8.352 1.00 69.50 115 THR A C 1
ATOM 891 O O . THR A 1 115 ? 23.540 4.366 -8.676 1.00 69.50 115 THR A O 1
ATOM 894 N N . SER A 1 116 ? 22.012 4.818 -7.097 1.00 61.69 116 SER A N 1
ATOM 895 C CA . SER A 1 116 ? 22.950 4.998 -5.974 1.00 61.69 116 SER A CA 1
ATOM 896 C C . SER A 1 116 ? 23.799 3.760 -5.647 1.00 61.69 116 SER A C 1
ATOM 898 O O . SER A 1 116 ? 24.728 3.856 -4.846 1.00 61.69 116 SER A O 1
ATOM 900 N N . LEU A 1 117 ? 23.507 2.613 -6.269 1.00 53.62 117 LEU A N 1
ATOM 901 C CA . LEU A 1 117 ? 24.367 1.434 -6.293 1.00 53.62 117 LEU A CA 1
ATOM 902 C C . LEU A 1 117 ? 25.632 1.742 -7.100 1.00 53.62 117 LEU A C 1
ATOM 904 O O . LEU A 1 117 ? 25.765 1.391 -8.270 1.00 53.62 117 LEU A O 1
ATOM 908 N N . LYS A 1 118 ? 26.586 2.410 -6.449 1.00 42.81 118 LYS A N 1
ATOM 909 C CA . LYS A 1 118 ? 27.992 2.185 -6.768 1.00 42.81 118 LYS A CA 1
ATOM 910 C C . LYS A 1 118 ? 28.257 0.702 -6.505 1.00 42.81 118 LYS A C 1
ATOM 912 O O . LYS A 1 118 ? 28.142 0.270 -5.359 1.00 42.81 118 LYS A O 1
ATOM 917 N N . GLY A 1 119 ? 28.528 -0.052 -7.569 1.00 46.47 119 GLY A N 1
ATOM 918 C CA . GLY A 1 119 ? 29.249 -1.319 -7.452 1.00 46.47 119 GLY A CA 1
ATOM 919 C C . GLY A 1 119 ? 30.629 -1.113 -6.842 1.00 46.47 119 GLY A C 1
ATOM 920 O O . GLY A 1 119 ? 31.138 0.034 -6.894 1.00 46.47 119 GLY A O 1
#